Protein AF-A0A1V3XAX7-F1 (afdb_monomer)

Foldseek 3Di:
DDPVVVVVVVVVLVVLLVVLLVLLVVCLVPPDPDLSVVLSVCCVVVVDPPVRSSVVVSCCCVVVPQQVVQLVVQLVVVCVVDVPVVVVCVVPVVCVVVSSVVSCQAPNSDQWDKDAACAFWDWPNRTDHHRDMDIGGSDDPDPPDPDDDDDDPPPRDIDGPPDD

Solvent-accessible surface area (backbone atoms only — not comparable to full-atom values): 9638 Å² total; per-residue (Å²): 133,53,74,65,57,52,51,52,51,53,49,53,52,49,51,53,52,52,50,50,54,53,50,37,55,50,17,58,78,57,60,53,102,44,73,52,16,53,47,24,51,36,37,74,71,67,79,37,55,73,66,60,52,49,50,53,53,55,47,50,52,55,61,52,46,55,40,52,52,43,40,51,52,50,51,49,52,53,44,74,73,31,66,65,61,42,48,50,40,70,79,38,60,84,47,49,64,58,51,52,53,51,40,46,58,72,56,36,63,56,54,58,49,80,44,77,32,89,47,46,28,37,54,95,89,40,79,40,56,53,76,39,74,47,76,47,64,65,54,59,88,69,92,62,79,93,72,90,76,90,76,74,90,73,71,91,68,77,47,74,58,79,78,132

Nearest PDB structures (foldseek):
  5hdi-assembly1_A  TM=9.429E-01  e=1.252E-10  Mycobacterium tuberculosis
  5hdi-assembly2_B  TM=9.427E-01  e=6.290E-10  Mycobacterium tuberculosis
  3buj-assembly1_A  TM=8.939E-01  e=3.445E-06  Micromonospora echinospora
  3ejb-assembly4_H  TM=7.730E-01  e=1.678E-04  Bacillus subtilis
  8q5j-assembly1_A  TM=8.626E-01  e=4.494E-03  Streptomyces scabiei

InterPro domains:
  IPR002397 Cytochrome P450, B-class [PR00359] (18-40)
  IPR002397 Cytochrome P450, B-class [PR00359] (98-109)
  IPR002397 Cytochrome P450, B-class [PR00359] (115-142)
  IPR036396 Cytochrome P450 superfamily [G3DSA:1.10.630.10] (1-140)
  IPR036396 Cytochrome P450 superfamily [SSF48264] (9-138)

Secondary structure (DSSP, 8-state):
--HHHHHHHHHHHHHHHHHHHHHHHHHHHS--SSHHHHHHHHHHTTSS-HHHHHHHHHHHHHHHHHHHHHHHHHHHHHHHH-HHHHHHHHH-GGGHHHHHHHHHHHS-S--EEEEE--SSEEETTEEE-TT-EEEEES---------S----------EE----

Structure (mmCIF, N/CA/C/O backbone):
data_AF-A0A1V3XAX7-F1
#
_entry.id   AF-A0A1V3XAX7-F1
#
loop_
_atom_site.group_PDB
_atom_site.id
_atom_site.type_symbol
_atom_site.label_atom_id
_atom_site.label_alt_id
_atom_site.label_comp_id
_atom_site.label_asym_id
_atom_site.label_entity_id
_atom_site.label_seq_id
_atom_site.pdbx_PDB_ins_code
_atom_site.Cartn_x
_atom_site.Cartn_y
_atom_site.Cartn_z
_atom_site.occupancy
_atom_site.B_iso_or_equiv
_atom_site.auth_seq_id
_atom_site.auth_comp_id
_atom_site.auth_asym_id
_atom_site.auth_atom_id
_atom_site.pdbx_PDB_model_num
ATOM 1 N N . MET A 1 1 ? -11.080 19.379 -7.646 1.00 60.12 1 MET A N 1
ATOM 2 C CA . MET A 1 1 ? -9.737 19.341 -8.236 1.00 60.12 1 MET A CA 1
ATOM 3 C C . MET A 1 1 ? -9.674 20.441 -9.275 1.00 60.12 1 MET A C 1
ATOM 5 O O . MET A 1 1 ? -10.459 20.396 -10.219 1.00 60.12 1 MET A O 1
ATOM 9 N N . SER A 1 2 ? -8.885 21.483 -9.036 1.00 88.69 2 SER A N 1
ATOM 10 C CA . SER A 1 2 ? -8.712 22.584 -9.988 1.00 88.69 2 SER A CA 1
ATOM 11 C C . SER A 1 2 ? -7.881 22.130 -11.195 1.00 88.69 2 SER A C 1
ATOM 13 O O . SER A 1 2 ? -7.229 21.083 -11.161 1.00 88.69 2 SER A O 1
ATOM 15 N N . ALA A 1 3 ? -7.909 22.907 -12.280 1.00 85.69 3 ALA A N 1
ATOM 16 C CA . ALA A 1 3 ? -7.061 22.642 -13.443 1.00 85.69 3 ALA A CA 1
ATOM 17 C C . ALA A 1 3 ? -5.564 22.665 -13.073 1.00 85.69 3 ALA A C 1
ATOM 19 O O . ALA A 1 3 ? -4.800 21.837 -13.566 1.00 85.69 3 ALA A O 1
ATOM 20 N N . ASP A 1 4 ? -5.176 23.543 -12.146 1.00 86.94 4 ASP A N 1
ATOM 21 C CA . ASP A 1 4 ? -3.796 23.668 -11.668 1.00 86.94 4 ASP A CA 1
ATOM 22 C C . ASP A 1 4 ? -3.358 22.446 -10.848 1.00 86.94 4 ASP A C 1
ATOM 24 O O . ASP A 1 4 ? -2.250 21.941 -11.025 1.00 86.94 4 ASP A O 1
ATOM 28 N N . GLU A 1 5 ? -4.240 21.904 -10.001 1.00 83.88 5 GLU A N 1
ATOM 29 C CA . GLU A 1 5 ? -3.979 20.671 -9.241 1.00 83.88 5 GLU A CA 1
ATOM 30 C C . GLU A 1 5 ? -3.811 19.454 -10.162 1.00 83.88 5 GLU A C 1
ATOM 32 O O . GLU A 1 5 ? -2.938 18.609 -9.935 1.00 83.88 5 GLU A O 1
ATOM 37 N N . LEU A 1 6 ? -4.622 19.366 -11.223 1.00 84.81 6 LEU A N 1
ATOM 38 C CA . LEU A 1 6 ? -4.485 18.317 -12.233 1.00 84.81 6 LEU A CA 1
ATOM 39 C C . LEU A 1 6 ? -3.152 18.444 -12.982 1.00 84.81 6 LEU A C 1
ATOM 41 O O . LEU A 1 6 ? -2.445 17.448 -13.138 1.00 84.81 6 LEU A O 1
ATOM 45 N N . ALA A 1 7 ? -2.787 19.658 -13.401 1.00 87.44 7 ALA A N 1
ATOM 46 C CA . ALA A 1 7 ? -1.529 19.919 -14.095 1.00 87.44 7 ALA A CA 1
ATOM 47 C C . ALA A 1 7 ? -0.311 19.570 -13.222 1.00 87.44 7 ALA A C 1
ATOM 49 O O . ALA A 1 7 ? 0.601 18.885 -13.687 1.00 87.44 7 ALA A O 1
ATOM 50 N N . ALA A 1 8 ? -0.325 19.958 -11.944 1.00 88.12 8 ALA A N 1
ATOM 51 C CA . ALA A 1 8 ? 0.732 19.624 -10.991 1.00 88.12 8 ALA A CA 1
ATOM 52 C C . ALA A 1 8 ? 0.854 18.107 -10.763 1.00 88.12 8 ALA A C 1
ATOM 54 O O . ALA A 1 8 ? 1.958 17.561 -10.764 1.00 88.12 8 ALA A O 1
ATOM 55 N N . SER A 1 9 ? -0.275 17.404 -10.639 1.00 85.38 9 SER A N 1
ATOM 56 C CA . SER A 1 9 ? -0.288 15.943 -10.479 1.00 85.38 9 SER A CA 1
ATOM 57 C C . SER A 1 9 ? 0.280 15.228 -11.709 1.00 85.38 9 SER A C 1
ATOM 59 O O . SER A 1 9 ? 1.072 14.294 -11.582 1.00 85.38 9 SER A O 1
ATOM 61 N N . MET A 1 10 ? -0.080 15.685 -12.913 1.00 85.88 10 MET A N 1
ATOM 62 C CA . MET A 1 10 ? 0.462 15.145 -14.163 1.00 85.88 10 MET A CA 1
ATOM 63 C C . MET A 1 10 ? 1.972 15.380 -14.284 1.00 85.88 10 MET A C 1
ATOM 65 O O . MET A 1 10 ? 2.692 14.470 -14.698 1.00 85.88 10 MET A O 1
ATOM 69 N N . ALA A 1 11 ? 2.458 16.560 -13.890 1.00 90.94 11 ALA A N 1
ATOM 70 C CA . ALA A 1 11 ? 3.887 16.864 -13.875 1.00 90.94 11 ALA A CA 1
ATOM 71 C C . ALA A 1 11 ? 4.651 15.924 -12.927 1.00 90.94 11 ALA A C 1
ATOM 73 O O . ALA A 1 11 ? 5.623 15.297 -13.346 1.00 90.94 11 ALA A O 1
ATOM 74 N N . ALA A 1 12 ? 4.154 15.725 -11.701 1.00 88.25 12 ALA A N 1
ATOM 75 C CA . ALA A 1 12 ? 4.774 14.831 -10.721 1.00 88.25 12 ALA A CA 1
ATOM 76 C C . ALA A 1 12 ? 4.838 13.367 -11.201 1.00 88.25 12 ALA A C 1
ATOM 78 O O . ALA A 1 12 ? 5.857 12.693 -11.034 1.00 88.25 12 ALA A O 1
ATOM 79 N N . ILE A 1 13 ? 3.778 12.868 -11.852 1.00 86.50 13 ILE A N 1
ATOM 80 C CA . ILE A 1 13 ? 3.769 11.524 -12.458 1.00 86.50 13 ILE A CA 1
ATOM 81 C C . ILE A 1 13 ? 4.818 11.422 -13.576 1.00 86.50 13 ILE A C 1
ATOM 83 O O . ILE A 1 13 ? 5.506 10.400 -13.693 1.00 86.50 13 ILE A O 1
ATOM 87 N N . GLY A 1 14 ? 4.956 12.473 -14.389 1.00 89.19 14 GLY A N 1
ATOM 88 C CA . GLY A 1 14 ? 5.969 12.564 -15.439 1.00 89.19 14 GLY A CA 1
ATOM 89 C C . GLY A 1 14 ? 7.393 12.520 -14.883 1.00 89.19 14 GLY A C 1
ATOM 90 O O . GLY A 1 14 ? 8.214 11.734 -15.360 1.00 89.19 14 GLY A O 1
ATOM 91 N N . GLU A 1 15 ? 7.675 13.293 -13.835 1.00 91.81 15 GLU A N 1
ATOM 92 C CA . GLU A 1 15 ? 8.975 13.319 -13.154 1.00 91.81 15 GLU A CA 1
ATOM 93 C C . GLU A 1 15 ? 9.335 11.959 -12.546 1.00 91.81 15 GLU A C 1
ATOM 95 O O . GLU A 1 15 ? 10.436 11.449 -12.773 1.00 91.81 15 GLU A O 1
ATOM 100 N N . LEU A 1 16 ? 8.391 11.321 -11.844 1.00 89.44 16 LEU A N 1
ATOM 101 C CA . LEU A 1 16 ? 8.585 9.983 -11.283 1.00 89.44 16 LEU A CA 1
ATOM 102 C C . LEU A 1 16 ? 8.870 8.949 -12.382 1.0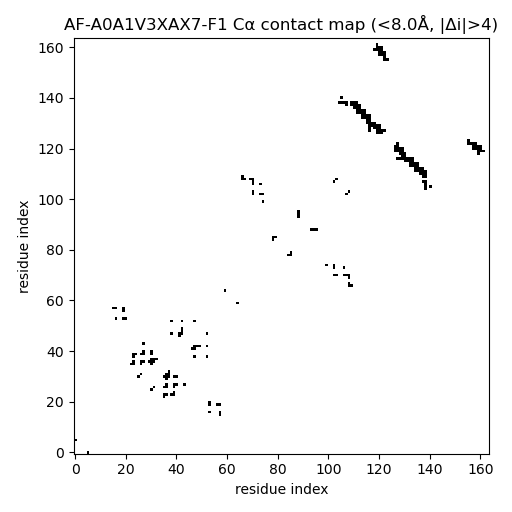0 89.44 16 LEU A C 1
ATOM 104 O O . LEU A 1 16 ? 9.781 8.128 -12.253 1.00 89.44 16 LEU A O 1
ATOM 108 N N . SER A 1 17 ? 8.126 9.011 -13.487 1.00 88.12 17 SER A N 1
ATOM 109 C CA . SER A 1 17 ? 8.311 8.125 -14.640 1.00 88.12 17 SER A CA 1
ATOM 110 C C . SER A 1 17 ? 9.691 8.298 -15.282 1.00 88.12 17 SER A C 1
ATOM 112 O O . SER A 1 17 ? 10.374 7.311 -15.578 1.00 88.12 17 SER A O 1
ATOM 114 N N . ALA A 1 18 ? 10.141 9.542 -15.454 1.00 90.56 18 ALA A N 1
ATOM 115 C CA . ALA A 1 18 ? 11.462 9.858 -15.993 1.00 90.56 18 ALA A CA 1
ATOM 116 C C . ALA A 1 18 ? 12.589 9.385 -15.059 1.00 90.56 18 ALA A C 1
ATOM 118 O O . ALA A 1 18 ? 13.585 8.810 -15.520 1.00 90.56 18 ALA A O 1
ATOM 119 N N . TYR A 1 19 ? 12.414 9.564 -13.747 1.00 91.31 19 TYR A N 1
ATOM 120 C CA . TYR A 1 19 ? 13.339 9.060 -12.737 1.00 91.31 19 TYR A CA 1
ATOM 121 C C . TYR A 1 19 ? 13.460 7.535 -12.812 1.00 91.31 19 TYR A C 1
ATOM 123 O O . TYR A 1 19 ? 14.565 7.016 -12.980 1.00 91.31 19 TYR A O 1
ATOM 131 N N . ILE A 1 20 ? 12.336 6.813 -12.774 1.00 90.50 20 ILE A N 1
ATOM 132 C CA . ILE A 1 20 ? 12.298 5.345 -12.859 1.00 90.50 20 ILE A CA 1
ATOM 133 C C . ILE A 1 20 ? 12.982 4.847 -14.135 1.00 90.50 20 ILE A C 1
ATOM 135 O O . ILE A 1 20 ? 13.842 3.970 -14.067 1.00 90.50 20 ILE A O 1
ATOM 139 N N . THR A 1 21 ? 12.666 5.447 -15.284 1.00 88.00 21 THR A N 1
ATOM 140 C CA . THR A 1 21 ? 13.268 5.086 -16.578 1.00 88.00 21 THR A CA 1
ATOM 141 C C . THR A 1 21 ? 14.788 5.232 -16.548 1.00 88.00 21 THR A C 1
ATOM 143 O O . THR A 1 21 ? 15.528 4.356 -17.001 1.00 88.00 21 THR A O 1
ATOM 146 N N . THR A 1 22 ? 15.274 6.331 -15.973 1.00 90.50 22 THR A N 1
ATOM 147 C CA . THR A 1 22 ? 16.711 6.587 -15.831 1.00 90.50 22 THR A CA 1
ATOM 148 C C . THR A 1 22 ? 17.367 5.549 -14.923 1.00 90.50 22 THR A C 1
ATOM 150 O O . THR A 1 22 ? 18.424 5.015 -15.260 1.00 90.50 22 THR A O 1
ATOM 153 N N . ARG A 1 23 ? 16.729 5.204 -13.798 1.00 90.19 23 ARG A N 1
ATOM 154 C CA . ARG A 1 23 ? 17.236 4.197 -12.855 1.00 90.19 23 ARG A CA 1
ATOM 155 C C . ARG A 1 23 ? 17.261 2.791 -13.448 1.00 90.19 23 ARG A C 1
ATOM 157 O O . ARG A 1 23 ? 18.258 2.101 -13.255 1.00 90.19 23 ARG A O 1
ATOM 164 N N . LEU A 1 24 ? 16.236 2.396 -14.201 1.00 87.00 24 LEU A N 1
ATOM 165 C CA . LEU A 1 24 ? 16.203 1.113 -14.910 1.00 87.00 24 LEU A CA 1
ATOM 166 C C . LEU A 1 24 ? 17.333 1.007 -15.939 1.00 87.00 24 LEU A C 1
ATOM 168 O O . LEU A 1 24 ? 18.001 -0.021 -16.006 1.00 87.00 24 LEU A O 1
ATOM 172 N N . ARG A 1 25 ? 17.615 2.081 -16.690 1.00 86.69 25 ARG A N 1
ATOM 173 C CA . ARG A 1 25 ? 18.726 2.101 -17.657 1.00 86.69 25 ARG A CA 1
ATOM 174 C C . ARG A 1 25 ? 20.083 1.904 -16.982 1.00 86.69 25 ARG A C 1
ATOM 176 O O . ARG A 1 25 ? 20.903 1.136 -17.472 1.00 86.69 25 ARG A O 1
ATOM 183 N N . VAL A 1 26 ? 20.310 2.569 -15.849 1.00 88.88 26 VAL A N 1
ATOM 184 C CA . VAL A 1 26 ? 21.535 2.377 -15.055 1.00 88.88 26 VAL A CA 1
ATOM 185 C C . VAL A 1 26 ? 21.622 0.933 -14.558 1.00 88.88 26 VAL A C 1
ATOM 187 O O . VAL A 1 26 ? 22.653 0.287 -14.744 1.00 88.88 26 VAL A O 1
ATOM 190 N N . ALA A 1 27 ? 20.532 0.401 -14.000 1.00 88.31 27 ALA A N 1
ATOM 191 C CA . ALA A 1 27 ? 20.471 -0.972 -13.507 1.00 88.31 27 ALA A CA 1
ATOM 192 C C . ALA A 1 27 ? 20.682 -2.018 -14.615 1.00 88.31 27 ALA A C 1
ATOM 194 O O . ALA A 1 27 ? 21.245 -3.067 -14.336 1.00 88.31 27 ALA A O 1
ATOM 195 N N . ALA A 1 28 ? 20.313 -1.730 -15.867 1.00 85.31 28 ALA A N 1
ATOM 196 C CA . ALA A 1 28 ? 20.591 -2.608 -17.007 1.00 85.31 28 ALA A CA 1
ATOM 197 C C . ALA A 1 28 ? 22.092 -2.729 -17.321 1.00 85.31 28 ALA A C 1
ATOM 199 O O . ALA A 1 28 ? 22.539 -3.770 -17.791 1.00 85.31 28 ALA A O 1
ATOM 200 N N . THR A 1 29 ? 22.877 -1.684 -17.044 1.00 88.94 29 THR A N 1
ATOM 201 C CA . THR A 1 29 ? 24.337 -1.692 -17.259 1.00 88.94 29 THR A CA 1
ATOM 202 C C . THR A 1 29 ? 25.131 -2.166 -16.043 1.00 88.94 29 THR A C 1
ATOM 204 O O . THR A 1 29 ? 26.221 -2.708 -16.194 1.00 88.94 29 THR A O 1
ATOM 207 N N . SER A 1 30 ? 24.597 -1.969 -14.836 1.00 90.00 30 SER A N 1
ATOM 208 C CA . SER A 1 30 ? 25.226 -2.374 -13.577 1.00 90.00 30 SER A CA 1
ATOM 209 C C . SER A 1 30 ? 24.147 -2.797 -12.571 1.00 90.00 30 SER A C 1
ATOM 211 O O . SER A 1 30 ? 23.724 -1.992 -11.730 1.00 90.00 30 SER A O 1
ATOM 213 N N . PRO A 1 31 ? 23.629 -4.038 -12.686 1.00 86.50 31 PRO A N 1
ATOM 214 C CA . PRO A 1 31 ? 22.561 -4.518 -11.820 1.00 86.50 31 PRO A CA 1
ATOM 215 C C . PRO A 1 31 ? 23.063 -4.677 -10.386 1.00 86.50 31 PRO A C 1
ATOM 217 O O . PRO A 1 31 ? 24.073 -5.335 -10.138 1.00 86.50 31 PRO A O 1
ATOM 220 N N . ARG A 1 32 ? 22.323 -4.116 -9.430 1.00 91.19 32 ARG A N 1
ATOM 221 C CA . ARG A 1 32 ? 22.557 -4.321 -7.994 1.00 91.19 32 ARG A CA 1
ATOM 222 C C . ARG A 1 32 ? 21.611 -5.389 -7.451 1.00 91.19 32 ARG A C 1
ATOM 224 O O . ARG A 1 32 ? 20.681 -5.804 -8.140 1.00 91.19 32 ARG A O 1
ATOM 231 N N . ASP A 1 33 ? 21.847 -5.830 -6.221 1.00 93.12 33 ASP A N 1
ATOM 232 C CA . ASP A 1 33 ? 20.927 -6.723 -5.510 1.00 93.12 33 ASP A CA 1
ATOM 233 C C . ASP A 1 33 ? 19.767 -5.923 -4.891 1.00 93.12 33 ASP A C 1
ATOM 235 O O . ASP A 1 33 ? 19.656 -5.743 -3.682 1.00 93.12 33 ASP A O 1
ATOM 239 N N . ASP A 1 34 ? 18.964 -5.316 -5.762 1.00 92.38 34 ASP A N 1
ATOM 240 C CA . ASP A 1 34 ? 17.777 -4.540 -5.418 1.00 92.38 34 ASP A CA 1
ATOM 241 C C . ASP A 1 34 ? 16.668 -4.775 -6.460 1.00 92.38 34 ASP A C 1
ATOM 243 O O . ASP A 1 34 ? 16.882 -5.400 -7.503 1.00 92.38 34 ASP A O 1
ATOM 247 N N . LEU A 1 35 ? 15.461 -4.267 -6.192 1.00 91.12 35 LEU A N 1
ATOM 248 C CA . LEU A 1 35 ? 14.314 -4.429 -7.093 1.00 91.12 35 LEU A CA 1
ATOM 249 C C . LEU A 1 35 ? 14.594 -3.911 -8.516 1.00 91.12 35 LEU A C 1
ATOM 251 O O . LEU A 1 35 ? 14.120 -4.496 -9.488 1.00 91.12 35 LEU A O 1
ATOM 255 N N . MET A 1 36 ? 15.381 -2.839 -8.655 1.00 90.50 36 MET A N 1
ATOM 256 C CA . MET A 1 36 ? 15.743 -2.295 -9.968 1.00 90.50 36 MET A CA 1
ATOM 257 C C . MET A 1 36 ? 16.634 -3.273 -10.735 1.00 90.50 36 MET A C 1
ATOM 259 O O . MET A 1 36 ? 16.418 -3.489 -11.924 1.00 90.50 36 MET A O 1
ATOM 263 N N . GLY A 1 37 ? 17.606 -3.891 -10.061 1.00 91.25 37 GLY A N 1
ATOM 264 C CA . GLY A 1 3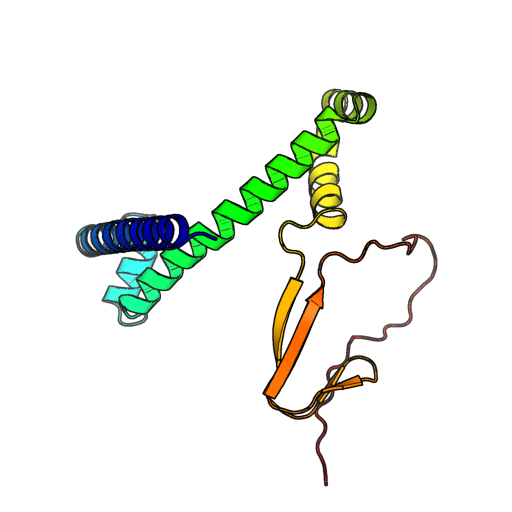7 ? 18.446 -4.936 -10.639 1.00 91.25 37 GLY A CA 1
ATOM 265 C C . GLY A 1 37 ? 17.665 -6.197 -11.003 1.00 91.25 37 GLY A C 1
ATOM 266 O O . GLY A 1 37 ? 17.917 -6.772 -12.060 1.00 91.25 37 GLY A O 1
ATOM 267 N N . VAL A 1 38 ? 16.686 -6.602 -10.186 1.00 93.12 38 VAL A N 1
ATOM 268 C CA . VAL A 1 38 ? 15.783 -7.728 -10.498 1.00 93.12 38 VAL A CA 1
ATOM 269 C C . VAL A 1 38 ? 15.002 -7.459 -11.786 1.00 93.12 38 VAL A C 1
ATOM 271 O O . VAL A 1 38 ? 15.030 -8.281 -12.700 1.00 93.12 38 VAL A O 1
ATOM 274 N N . LEU A 1 39 ? 14.367 -6.290 -11.904 1.00 92.31 39 LEU A N 1
ATOM 275 C CA . LEU A 1 39 ? 13.602 -5.927 -13.101 1.00 92.31 39 LEU A CA 1
ATOM 276 C C . LEU A 1 39 ? 14.495 -5.739 -14.333 1.00 92.31 39 LEU A C 1
ATOM 278 O O . LEU A 1 39 ? 14.114 -6.135 -15.431 1.00 92.31 39 LEU A O 1
ATOM 282 N N . ALA A 1 40 ? 15.697 -5.187 -14.161 1.00 88.88 40 ALA A N 1
ATOM 283 C CA . ALA A 1 40 ? 16.662 -5.039 -15.245 1.00 88.88 40 ALA A CA 1
ATOM 284 C C . ALA A 1 40 ? 17.138 -6.395 -15.792 1.00 88.88 40 ALA A C 1
ATOM 286 O O . ALA A 1 40 ? 17.265 -6.551 -17.006 1.00 88.88 40 ALA A O 1
ATOM 287 N N . LYS A 1 41 ? 17.356 -7.389 -14.920 1.00 90.12 41 LYS A N 1
ATOM 288 C CA . LYS A 1 41 ? 17.687 -8.765 -15.326 1.00 90.12 41 LYS A CA 1
ATOM 289 C C . LYS A 1 41 ? 16.532 -9.419 -16.087 1.00 90.12 41 LYS A C 1
ATOM 291 O O . LYS A 1 41 ? 16.773 -9.981 -17.150 1.00 90.12 41 LYS A O 1
ATOM 296 N N . ALA A 1 42 ? 15.299 -9.291 -15.592 1.00 91.25 42 ALA A N 1
ATOM 297 C CA . ALA A 1 42 ? 14.107 -9.817 -16.267 1.00 91.25 42 ALA A CA 1
ATOM 298 C C . ALA A 1 42 ? 13.894 -9.173 -17.651 1.00 91.25 42 ALA A C 1
ATOM 300 O O . ALA A 1 42 ? 13.584 -9.862 -18.621 1.00 91.25 42 ALA A O 1
ATOM 301 N N . TYR A 1 43 ? 14.141 -7.863 -17.766 1.00 87.44 43 TYR A N 1
ATOM 302 C CA . TYR A 1 43 ? 14.124 -7.158 -19.048 1.00 87.44 43 TYR A CA 1
ATOM 303 C C . TYR A 1 43 ? 15.204 -7.674 -20.009 1.00 87.44 43 TYR A C 1
ATOM 305 O O . TYR A 1 43 ? 14.912 -7.972 -21.164 1.00 87.44 43 TYR A O 1
ATOM 313 N N . ALA A 1 44 ? 16.445 -7.836 -19.536 1.00 86.31 44 ALA A N 1
ATOM 314 C CA . ALA A 1 44 ? 17.544 -8.358 -20.352 1.00 86.31 44 ALA A CA 1
ATOM 315 C C . ALA A 1 44 ? 17.314 -9.812 -20.809 1.00 86.31 44 ALA A C 1
ATOM 317 O O . ALA A 1 44 ? 17.761 -10.189 -21.891 1.00 86.31 44 ALA A O 1
ATOM 318 N N . ALA A 1 45 ? 16.601 -10.610 -20.010 1.00 89.50 45 ALA A N 1
ATOM 319 C CA . ALA A 1 45 ? 16.189 -11.970 -20.351 1.00 89.50 45 ALA A CA 1
ATOM 320 C C . ALA A 1 45 ? 14.989 -12.029 -21.321 1.00 89.50 45 ALA A C 1
ATOM 322 O O . ALA A 1 45 ? 14.655 -13.106 -21.808 1.00 89.50 45 ALA A O 1
ATOM 323 N N . GLY A 1 46 ? 14.342 -10.894 -21.615 1.00 88.75 46 GLY A N 1
ATOM 324 C CA . GLY A 1 46 ? 13.150 -10.829 -22.466 1.00 88.75 46 GLY A CA 1
ATOM 325 C C . GLY A 1 46 ? 11.864 -11.325 -21.794 1.00 88.75 46 GLY A C 1
ATOM 326 O O . GLY A 1 46 ? 10.859 -11.514 -22.472 1.00 88.75 46 GLY A O 1
ATOM 327 N N . GLU A 1 47 ? 11.876 -11.527 -20.475 1.00 92.94 47 GLU A N 1
ATOM 328 C CA . GLU A 1 47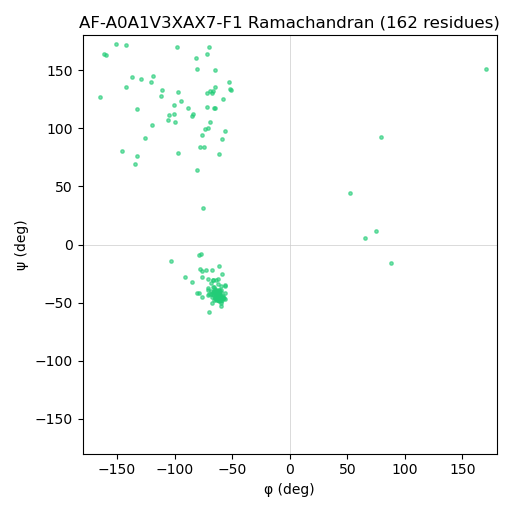 ? 10.711 -11.968 -19.691 1.00 92.94 47 GLU A CA 1
ATOM 329 C C . GLU A 1 47 ? 9.720 -10.825 -19.427 1.00 92.94 47 GLU A C 1
ATOM 331 O O . GLU A 1 47 ? 8.548 -11.054 -19.127 1.00 92.94 47 GLU A O 1
ATOM 336 N N . LEU A 1 48 ? 10.201 -9.585 -19.526 1.00 91.50 48 LEU A N 1
ATOM 337 C CA . LEU A 1 48 ? 9.464 -8.371 -19.217 1.00 91.50 48 LEU A CA 1
ATOM 338 C C . LEU A 1 48 ? 9.831 -7.282 -20.223 1.00 91.50 48 LEU A C 1
ATOM 340 O O . LEU A 1 48 ? 11.009 -7.067 -20.495 1.00 91.50 48 LEU A O 1
ATOM 344 N N . ASP A 1 49 ? 8.851 -6.552 -20.747 1.00 90.31 49 ASP A N 1
ATOM 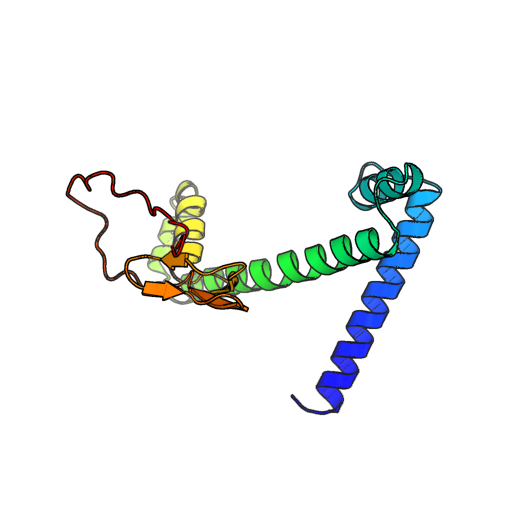345 C CA . ASP A 1 49 ? 9.136 -5.362 -21.548 1.00 90.31 49 ASP A CA 1
ATOM 346 C C . ASP A 1 49 ? 9.417 -4.132 -20.657 1.00 90.31 49 ASP A C 1
ATOM 348 O O . ASP A 1 49 ? 9.062 -4.079 -19.474 1.00 90.31 49 ASP A O 1
ATOM 352 N N . ALA A 1 50 ? 10.065 -3.114 -21.229 1.00 84.06 50 ALA A N 1
ATOM 353 C CA . ALA A 1 50 ? 10.467 -1.916 -20.490 1.00 84.06 50 ALA A CA 1
ATOM 354 C C . ALA A 1 50 ? 9.274 -1.133 -19.912 1.00 84.06 50 ALA A C 1
ATOM 356 O O . ALA A 1 50 ? 9.382 -0.547 -18.833 1.00 84.06 50 ALA A O 1
ATOM 357 N N . PHE A 1 51 ? 8.141 -1.125 -20.615 1.00 88.19 51 PHE A N 1
ATOM 358 C CA . PHE A 1 51 ? 6.941 -0.418 -20.186 1.00 88.19 51 PHE A CA 1
ATOM 359 C C . PHE A 1 51 ? 6.297 -1.119 -18.986 1.00 88.19 51 PHE A C 1
ATOM 361 O O . PHE A 1 51 ? 5.977 -0.468 -17.991 1.00 88.19 51 PHE A O 1
ATOM 368 N N . THR A 1 52 ? 6.197 -2.446 -19.013 1.00 90.81 52 THR A N 1
ATOM 369 C CA . THR A 1 52 ? 5.703 -3.244 -17.889 1.00 90.81 52 THR A CA 1
ATOM 370 C C . THR A 1 52 ? 6.627 -3.115 -16.673 1.00 90.81 52 THR A C 1
ATOM 372 O O . THR A 1 52 ? 6.139 -2.917 -15.560 1.00 90.81 52 THR A O 1
ATOM 375 N N . ALA A 1 53 ? 7.954 -3.117 -16.859 1.00 89.06 53 ALA A N 1
ATOM 376 C CA . ALA A 1 53 ? 8.914 -2.865 -15.776 1.00 89.06 53 ALA A CA 1
ATOM 377 C C . ALA A 1 53 ? 8.707 -1.495 -15.110 1.00 89.06 53 ALA A C 1
ATOM 379 O O . ALA A 1 53 ? 8.684 -1.386 -13.881 1.00 89.06 53 ALA A O 1
ATOM 380 N N . GLN A 1 54 ? 8.507 -0.452 -15.917 1.00 87.62 54 GLN A N 1
ATOM 381 C CA . GLN A 1 54 ? 8.199 0.886 -15.423 1.00 87.62 54 GLN A CA 1
ATOM 382 C C . GLN A 1 54 ? 6.860 0.918 -14.674 1.00 87.62 54 GLN A C 1
ATOM 384 O O . GLN A 1 54 ? 6.789 1.481 -13.580 1.00 87.62 54 GLN A O 1
ATOM 389 N N . LEU A 1 55 ? 5.811 0.295 -15.220 1.00 89.19 55 LEU A N 1
ATOM 390 C CA . LEU A 1 55 ? 4.489 0.247 -14.592 1.00 89.19 55 LEU A CA 1
ATOM 391 C C . LEU A 1 55 ? 4.508 -0.458 -13.237 1.00 89.19 55 LEU A C 1
ATOM 393 O O . LEU A 1 55 ? 3.849 0.016 -12.312 1.00 89.19 55 LEU A O 1
ATOM 397 N N . ILE A 1 56 ? 5.273 -1.541 -13.089 1.00 91.38 56 ILE A N 1
ATOM 398 C CA . ILE A 1 56 ? 5.444 -2.233 -11.803 1.00 91.38 56 ILE A CA 1
ATOM 399 C C . ILE A 1 56 ? 6.027 -1.273 -10.761 1.00 91.38 56 ILE A C 1
ATOM 401 O O . ILE A 1 56 ? 5.498 -1.168 -9.658 1.00 91.38 56 ILE A O 1
ATOM 405 N N . LEU A 1 57 ? 7.078 -0.530 -11.110 1.00 89.56 57 LEU A N 1
ATOM 406 C CA . LEU A 1 57 ? 7.745 0.391 -10.184 1.00 89.56 57 LEU A CA 1
ATOM 407 C C . LEU A 1 57 ? 6.864 1.577 -9.787 1.00 89.56 57 LEU A C 1
ATOM 409 O O . LEU A 1 57 ? 6.790 1.912 -8.605 1.00 89.56 57 LEU A O 1
ATOM 413 N N . VAL A 1 58 ? 6.167 2.182 -10.752 1.00 88.06 58 VAL A N 1
ATOM 414 C CA . VAL A 1 58 ? 5.198 3.256 -10.477 1.00 88.06 58 VAL A CA 1
ATOM 415 C C . VAL A 1 58 ? 4.076 2.735 -9.577 1.00 88.06 58 VAL A C 1
ATOM 417 O O . VAL A 1 58 ? 3.711 3.384 -8.597 1.00 88.06 58 VAL A O 1
ATOM 420 N N . SER A 1 59 ? 3.569 1.536 -9.873 1.00 87.31 59 SER A N 1
ATOM 421 C CA . SER A 1 59 ? 2.496 0.905 -9.104 1.00 87.31 59 SER A CA 1
ATOM 422 C C . SER A 1 59 ? 2.928 0.599 -7.673 1.00 87.31 59 SER A C 1
ATOM 424 O O . SER A 1 59 ? 2.165 0.863 -6.754 1.00 87.31 59 SER A O 1
ATOM 426 N N . LEU A 1 60 ? 4.148 0.103 -7.452 1.00 88.00 60 LEU A N 1
ATOM 427 C CA . LEU A 1 60 ? 4.672 -0.163 -6.108 1.00 88.00 60 LEU A CA 1
ATOM 428 C C . LEU A 1 60 ? 4.860 1.117 -5.292 1.00 88.00 60 LEU A C 1
ATOM 430 O O . LEU A 1 60 ? 4.534 1.134 -4.106 1.00 88.00 60 LEU A O 1
ATOM 434 N N . PHE A 1 61 ? 5.341 2.191 -5.921 1.00 84.69 61 PHE A N 1
ATOM 435 C CA . PHE A 1 61 ? 5.476 3.485 -5.257 1.00 84.69 61 PHE A CA 1
ATOM 436 C C . PHE A 1 61 ? 4.114 4.020 -4.798 1.00 84.69 61 PHE A C 1
ATOM 438 O O . PHE A 1 61 ? 3.954 4.394 -3.637 1.00 84.69 61 PHE A O 1
ATOM 445 N N . SER A 1 62 ? 3.117 4.001 -5.687 1.00 81.25 62 SER A N 1
ATOM 446 C CA . SER A 1 62 ? 1.764 4.467 -5.372 1.00 81.25 62 SER A CA 1
ATOM 447 C C . SER A 1 62 ? 1.064 3.562 -4.354 1.00 81.25 62 SER A C 1
ATOM 449 O O . SER A 1 62 ? 0.586 4.049 -3.330 1.00 81.25 62 SER A O 1
ATOM 451 N N . ALA A 1 63 ? 1.056 2.247 -4.591 1.00 82.19 63 ALA A N 1
ATOM 452 C CA . ALA A 1 63 ? 0.351 1.285 -3.751 1.00 82.19 63 ALA A CA 1
ATOM 453 C C . ALA A 1 63 ? 0.938 1.190 -2.341 1.00 82.19 63 ALA A C 1
ATOM 455 O O . ALA A 1 63 ? 0.180 1.013 -1.397 1.00 82.19 63 ALA A O 1
ATOM 456 N N . GLY A 1 64 ? 2.262 1.297 -2.187 1.00 80.94 64 GLY A N 1
ATOM 457 C CA . GLY A 1 64 ? 2.923 1.217 -0.884 1.00 80.94 64 GLY A CA 1
ATOM 458 C C . GLY A 1 64 ? 2.970 2.547 -0.134 1.00 80.94 64 GLY A C 1
ATOM 459 O O . GLY A 1 64 ? 2.913 2.555 1.096 1.00 80.94 64 GLY A O 1
ATOM 460 N N . GLY A 1 65 ? 3.069 3.668 -0.853 1.00 84.25 65 GLY A N 1
ATOM 461 C CA . GLY A 1 65 ? 3.205 4.992 -0.250 1.00 84.25 65 GLY A CA 1
ATOM 462 C C . GLY A 1 65 ? 1.925 5.454 0.438 1.00 84.25 65 GLY A C 1
ATOM 463 O O . GLY A 1 65 ? 1.923 5.710 1.642 1.00 84.25 65 GLY A O 1
ATOM 464 N N . GLU A 1 66 ? 0.828 5.531 -0.316 1.00 84.06 66 GLU A N 1
ATOM 465 C CA . GLU A 1 66 ? -0.423 6.118 0.175 1.00 84.06 66 GLU A CA 1
ATOM 466 C C . GLU A 1 66 ? -1.064 5.267 1.278 1.00 84.06 66 GLU A C 1
ATOM 468 O O . GLU A 1 66 ? -1.442 5.791 2.328 1.00 84.06 66 GLU A O 1
ATOM 473 N N . SER A 1 67 ? -1.126 3.943 1.098 1.00 87.31 67 SER A N 1
ATOM 474 C CA . SER A 1 67 ? -1.775 3.060 2.072 1.00 87.31 67 SER A CA 1
ATOM 475 C C . SER A 1 67 ? -1.037 3.016 3.407 1.00 87.31 67 SER A C 1
ATOM 477 O O . SER A 1 67 ? -1.666 3.033 4.464 1.00 87.31 67 SER A O 1
ATOM 479 N N . THR A 1 68 ? 0.298 2.978 3.375 1.00 91.06 68 THR A N 1
ATOM 480 C CA . THR A 1 68 ? 1.123 2.933 4.589 1.00 91.06 68 THR A CA 1
ATOM 481 C C . THR A 1 68 ? 1.067 4.266 5.324 1.00 91.06 68 THR A C 1
ATOM 483 O O . THR A 1 68 ? 0.896 4.284 6.543 1.00 91.06 68 THR A O 1
ATOM 486 N N . ALA A 1 69 ? 1.138 5.387 4.597 1.00 91.62 69 ALA A N 1
ATOM 487 C CA . ALA A 1 69 ? 0.985 6.716 5.183 1.00 91.62 69 ALA A CA 1
ATOM 488 C C . ALA A 1 69 ? -0.400 6.895 5.822 1.00 91.62 69 ALA A C 1
ATOM 490 O O . ALA A 1 69 ? -0.501 7.397 6.941 1.00 91.62 69 ALA A O 1
ATOM 491 N N . SER A 1 70 ? -1.458 6.429 5.151 1.00 91.00 70 SER A N 1
ATOM 492 C CA . SER A 1 70 ? -2.820 6.459 5.686 1.00 91.00 70 SER A CA 1
ATOM 493 C C . SER A 1 70 ? -2.955 5.617 6.957 1.00 91.00 70 SER A C 1
ATOM 495 O O . SER A 1 70 ? -3.490 6.120 7.944 1.00 91.00 70 SER A O 1
ATOM 497 N N . LEU A 1 71 ? -2.425 4.387 6.979 1.00 93.44 71 LEU A N 1
ATOM 498 C CA . LEU A 1 71 ? -2.448 3.538 8.174 1.00 93.44 71 LEU A CA 1
ATOM 499 C C . LEU A 1 71 ? -1.725 4.197 9.350 1.00 93.44 71 LEU A C 1
ATOM 501 O O . LEU A 1 71 ? -2.252 4.222 10.461 1.00 93.44 71 LEU A O 1
ATOM 505 N N . LEU A 1 72 ? -0.533 4.748 9.106 1.00 95.50 72 LEU A N 1
ATOM 506 C CA . LEU A 1 72 ? 0.242 5.458 10.122 1.00 95.50 72 LEU A CA 1
ATOM 507 C C . LEU A 1 72 ? -0.529 6.661 10.668 1.00 95.50 72 LEU A C 1
ATOM 509 O O . LEU A 1 72 ? -0.611 6.829 11.884 1.00 95.50 72 LEU A O 1
ATOM 513 N N . GLY A 1 73 ? -1.126 7.467 9.787 1.00 95.38 73 GLY A N 1
ATOM 514 C CA . GLY A 1 73 ? -1.949 8.610 10.177 1.00 95.38 73 GLY A CA 1
ATOM 515 C C . GLY A 1 73 ? -3.114 8.200 11.077 1.00 95.38 73 GLY A C 1
ATOM 516 O O . GLY A 1 73 ? -3.317 8.795 12.136 1.00 95.38 73 GLY A O 1
ATOM 517 N N . THR A 1 74 ? -3.829 7.137 10.709 1.00 95.06 74 THR A N 1
ATOM 518 C CA . THR A 1 74 ? -4.936 6.606 11.511 1.00 95.06 74 THR A CA 1
ATOM 519 C C . THR A 1 74 ? -4.464 6.047 12.851 1.00 95.06 74 THR A C 1
ATOM 521 O O . THR A 1 74 ? -5.029 6.395 13.887 1.00 95.06 74 THR A O 1
ATOM 524 N N . ALA A 1 75 ? -3.409 5.230 12.866 1.00 95.75 75 ALA A N 1
ATOM 525 C CA . ALA A 1 75 ? -2.858 4.662 14.093 1.00 95.75 75 ALA A CA 1
ATOM 526 C C . ALA A 1 75 ? -2.441 5.764 15.080 1.00 95.75 75 ALA A C 1
ATOM 528 O O . ALA A 1 75 ? -2.800 5.725 16.257 1.00 95.75 75 ALA A O 1
ATOM 529 N N . VAL A 1 76 ? -1.739 6.793 14.596 1.00 96.44 76 VAL A N 1
ATOM 530 C CA . VAL A 1 76 ? -1.343 7.949 15.412 1.00 96.44 76 VAL A CA 1
ATOM 531 C C . VAL A 1 76 ? -2.564 8.724 15.903 1.00 96.44 76 VAL A C 1
ATOM 533 O O . VAL A 1 76 ? -2.589 9.121 17.065 1.00 96.44 76 VAL A O 1
ATOM 536 N N . SER A 1 77 ? -3.591 8.906 15.071 1.00 96.25 77 SER A N 1
ATOM 537 C CA . SER A 1 77 ? -4.832 9.580 15.470 1.00 96.25 77 SER A CA 1
ATOM 538 C C . SER A 1 77 ? -5.561 8.845 16.605 1.00 96.25 77 SER A C 1
ATOM 540 O O . SER A 1 77 ? -5.976 9.480 17.578 1.00 96.25 77 SER A O 1
ATOM 542 N N . ILE A 1 78 ? -5.644 7.511 16.545 1.00 94.94 78 ILE A N 1
ATOM 543 C CA . ILE A 1 78 ? -6.214 6.682 17.621 1.00 94.94 78 ILE A CA 1
ATOM 544 C C . ILE A 1 78 ? -5.409 6.866 18.914 1.00 94.94 78 ILE A C 1
ATOM 546 O O . ILE A 1 78 ? -5.970 7.146 19.970 1.00 94.94 78 ILE A O 1
ATOM 550 N N . LEU A 1 79 ? -4.079 6.787 18.840 1.00 96.25 79 LEU A N 1
ATOM 551 C CA . LEU A 1 79 ? -3.214 6.946 20.016 1.00 96.25 79 LEU A CA 1
ATOM 552 C C . LEU A 1 79 ? -3.239 8.363 20.598 1.00 96.25 79 LEU A C 1
ATOM 554 O O . LEU A 1 79 ? -3.064 8.530 21.803 1.00 96.25 79 LEU A O 1
ATOM 558 N N . ALA A 1 80 ? -3.443 9.381 19.763 1.00 97.00 80 ALA A N 1
ATOM 559 C CA . ALA A 1 80 ? -3.560 10.770 20.194 1.00 97.00 80 ALA A CA 1
ATOM 560 C C . ALA A 1 80 ? -4.889 11.057 20.912 1.00 97.00 80 ALA A C 1
ATOM 562 O O . ALA A 1 80 ? -4.974 12.023 21.668 1.00 97.00 80 ALA A O 1
ATOM 563 N N . THR A 1 81 ? -5.916 10.233 20.685 1.00 96.38 81 THR A N 1
ATOM 564 C CA . THR A 1 81 ? -7.256 10.402 21.267 1.00 96.38 81 THR A CA 1
ATOM 565 C C . THR A 1 81 ? -7.542 9.449 22.431 1.00 96.38 81 THR A C 1
ATOM 567 O O . THR A 1 81 ? -8.453 9.719 23.212 1.00 96.38 81 THR A O 1
ATOM 570 N N . ASP A 1 82 ? -6.734 8.398 22.621 1.00 96.38 82 ASP A N 1
ATOM 571 C CA . ASP A 1 82 ? -6.841 7.458 23.743 1.00 96.38 82 ASP A CA 1
ATOM 572 C C . ASP A 1 82 ? -5.516 7.315 24.521 1.00 96.38 82 ASP A C 1
ATOM 574 O O . ASP A 1 82 ? -4.662 6.462 24.252 1.00 96.38 82 ASP A O 1
ATOM 578 N N . ALA A 1 83 ? -5.366 8.137 25.563 1.00 96.56 83 ALA A N 1
ATOM 579 C CA . ALA A 1 83 ? -4.201 8.114 26.448 1.00 96.56 83 ALA A CA 1
ATOM 580 C C . ALA A 1 83 ? -4.101 6.838 27.312 1.00 96.56 83 ALA A C 1
ATOM 582 O O . ALA A 1 83 ? -3.022 6.513 27.818 1.00 96.56 83 ALA A O 1
ATOM 583 N N . ALA A 1 84 ? -5.202 6.114 27.538 1.00 97.44 84 ALA A N 1
ATOM 584 C CA . ALA A 1 84 ? -5.174 4.857 28.284 1.00 97.44 84 ALA A CA 1
ATOM 585 C C . ALA A 1 84 ? -4.612 3.730 27.412 1.00 97.44 84 ALA A C 1
ATOM 587 O O . ALA A 1 84 ? -3.719 3.006 27.857 1.00 97.44 84 ALA A O 1
ATOM 588 N N . LEU A 1 85 ? -5.059 3.640 26.157 1.00 96.56 85 LEU A N 1
ATOM 589 C CA . LEU A 1 85 ? -4.492 2.738 25.159 1.00 96.56 85 LEU A CA 1
ATOM 590 C C . LEU A 1 85 ? -3.010 3.036 24.925 1.00 96.56 85 LEU A C 1
ATOM 592 O O . LEU A 1 85 ? -2.193 2.116 24.944 1.00 96.56 85 LEU A O 1
ATOM 596 N N . GLN A 1 86 ? -2.642 4.313 24.789 1.00 97.38 86 GLN A N 1
ATOM 597 C CA . GLN A 1 86 ? -1.246 4.710 24.620 1.00 97.38 86 GLN A CA 1
ATOM 598 C C . GLN A 1 86 ? -0.365 4.235 25.787 1.00 97.38 86 GLN A C 1
ATOM 600 O O . GLN A 1 86 ? 0.708 3.682 25.550 1.00 97.38 86 GLN A O 1
ATOM 605 N N . ARG A 1 87 ? -0.805 4.420 27.042 1.00 97.75 87 ARG A N 1
ATOM 606 C CA . ARG A 1 87 ? -0.076 3.921 28.224 1.00 97.75 87 ARG A CA 1
ATOM 607 C C . ARG A 1 87 ? 0.030 2.402 28.218 1.00 97.75 87 ARG A C 1
ATOM 609 O O . ARG A 1 87 ? 1.129 1.879 28.339 1.00 97.75 87 ARG A O 1
ATOM 616 N N . ARG A 1 88 ? -1.077 1.701 27.968 1.00 97.56 88 ARG A N 1
ATOM 617 C CA . ARG A 1 88 ? -1.099 0.235 27.909 1.00 97.56 88 ARG A CA 1
ATOM 618 C C . ARG A 1 88 ? -0.102 -0.325 26.892 1.00 97.56 88 ARG A C 1
ATOM 620 O O . ARG A 1 88 ? 0.571 -1.299 27.200 1.00 97.56 88 ARG A O 1
ATOM 627 N N . LEU A 1 89 ? 0.014 0.280 25.709 1.00 97.50 89 LEU A N 1
ATOM 628 C CA . LEU A 1 89 ? 0.982 -0.150 24.690 1.00 97.50 89 LEU A CA 1
ATOM 629 C C . LEU A 1 89 ? 2.435 0.168 25.070 1.00 97.50 89 LEU A C 1
ATOM 631 O O . LEU A 1 89 ? 3.333 -0.566 24.670 1.00 97.50 89 LEU A O 1
ATOM 635 N N . ARG A 1 90 ? 2.684 1.232 25.846 1.00 97.38 90 ARG A N 1
ATOM 636 C CA . ARG A 1 90 ? 4.022 1.522 26.394 1.00 97.38 90 ARG A CA 1
ATOM 637 C C . ARG A 1 90 ? 4.415 0.528 27.485 1.00 97.38 90 ARG A C 1
ATOM 639 O O . ARG A 1 90 ? 5.564 0.106 27.516 1.00 97.38 90 ARG A O 1
ATOM 646 N N . ASP A 1 91 ? 3.462 0.148 28.332 1.00 98.19 91 ASP A N 1
ATOM 647 C CA . ASP A 1 91 ? 3.678 -0.808 29.422 1.00 98.19 91 ASP A CA 1
ATOM 648 C C . ASP A 1 91 ? 3.759 -2.258 28.910 1.00 98.19 91 ASP A C 1
ATOM 650 O O . ASP A 1 91 ? 4.408 -3.099 29.528 1.00 98.19 91 ASP A O 1
ATOM 654 N N . GLN A 1 92 ? 3.104 -2.562 27.782 1.00 97.88 92 GLN A N 1
ATOM 655 C CA . GLN A 1 92 ? 3.064 -3.891 27.157 1.00 97.88 92 GLN A CA 1
ATOM 656 C C . GLN A 1 92 ? 3.338 -3.804 25.639 1.00 97.88 92 GLN A C 1
ATOM 658 O O . GLN A 1 92 ? 2.402 -3.924 24.840 1.00 97.88 92 GLN A O 1
ATOM 663 N N . PRO A 1 93 ? 4.606 -3.621 25.212 1.00 96.75 93 PRO A N 1
ATOM 664 C CA . PRO A 1 93 ? 4.970 -3.457 23.798 1.00 96.75 93 PRO A CA 1
ATOM 665 C C . PRO A 1 93 ? 4.576 -4.630 22.892 1.00 96.75 93 PRO A C 1
ATOM 667 O O . PRO A 1 93 ? 4.329 -4.428 21.704 1.00 96.75 93 PRO A O 1
ATOM 670 N N . ASP A 1 94 ? 4.439 -5.838 23.445 1.00 97.25 94 ASP A N 1
ATOM 671 C CA . ASP A 1 94 ? 4.006 -7.034 22.706 1.00 97.25 94 ASP A CA 1
ATOM 672 C C . AS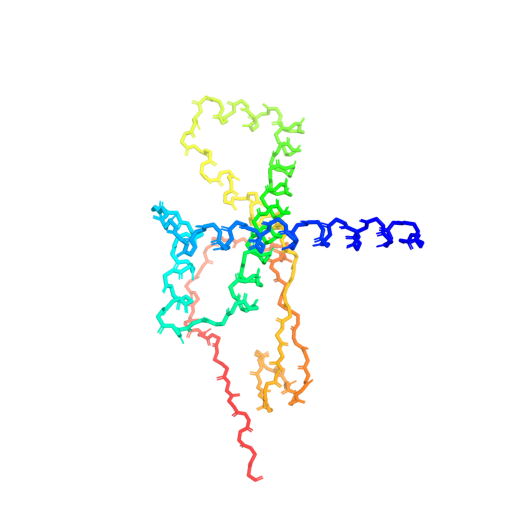P A 1 94 ? 2.592 -6.890 22.107 1.00 97.25 94 ASP A C 1
ATOM 674 O O . ASP A 1 94 ? 2.230 -7.588 21.160 1.00 97.25 94 ASP A O 1
ATOM 678 N N . LEU A 1 95 ? 1.787 -5.944 22.606 1.00 96.81 95 LEU A N 1
ATOM 679 C CA . LEU A 1 95 ? 0.462 -5.633 22.067 1.00 96.81 95 LEU A CA 1
ATOM 680 C C . LEU A 1 95 ? 0.498 -4.768 20.797 1.00 96.81 95 LEU A C 1
ATOM 682 O O . LEU A 1 95 ? -0.548 -4.597 20.168 1.00 96.81 95 LEU A O 1
ATOM 686 N N . LEU A 1 96 ? 1.654 -4.229 20.389 1.00 96.19 96 LEU A N 1
ATOM 687 C CA . LEU A 1 96 ? 1.761 -3.364 19.206 1.00 96.19 96 LEU A CA 1
ATOM 688 C C . LEU A 1 96 ? 1.311 -4.068 17.923 1.00 96.19 96 LEU A C 1
ATOM 690 O O . LEU A 1 96 ? 0.603 -3.462 17.123 1.00 96.19 96 LEU A O 1
ATOM 694 N N . GLY A 1 97 ? 1.663 -5.346 17.749 1.00 96.50 97 GLY A N 1
ATOM 695 C CA . GLY A 1 97 ? 1.212 -6.128 16.595 1.00 96.50 97 GLY A CA 1
ATOM 696 C C . GLY A 1 97 ? -0.314 -6.226 16.543 1.00 96.50 97 GLY A C 1
ATOM 697 O O . GLY A 1 97 ? -0.924 -5.897 15.531 1.00 96.50 97 GLY A O 1
ATOM 698 N N . VAL A 1 98 ? -0.941 -6.572 17.671 1.00 96.44 98 VAL A N 1
ATOM 699 C CA . VAL A 1 98 ? -2.408 -6.653 17.787 1.00 96.44 98 VAL A CA 1
ATOM 700 C C . VAL A 1 98 ? -3.065 -5.297 17.528 1.00 96.44 98 VAL A C 1
ATOM 702 O O . VAL A 1 98 ? -4.086 -5.226 16.853 1.00 96.44 98 VAL A O 1
ATOM 705 N N . PHE A 1 99 ? -2.480 -4.210 18.032 1.00 96.50 99 PHE A N 1
ATOM 706 C CA . PHE A 1 99 ? -2.981 -2.858 17.795 1.00 96.50 99 PHE A CA 1
ATOM 707 C C . PHE A 1 99 ? -2.953 -2.472 16.309 1.00 96.50 99 PHE A C 1
ATOM 709 O O . PHE A 1 99 ? -3.920 -1.893 15.812 1.00 96.50 99 PHE A O 1
ATOM 716 N N . ILE A 1 100 ? -1.877 -2.802 15.590 1.00 95.62 100 ILE A N 1
ATOM 717 C CA . ILE A 1 100 ? -1.765 -2.532 14.150 1.00 95.62 100 ILE A CA 1
ATOM 718 C C . ILE A 1 100 ? -2.825 -3.325 13.375 1.00 95.62 100 ILE A C 1
ATOM 720 O O . ILE A 1 100 ? -3.530 -2.743 12.552 1.00 95.62 100 ILE A O 1
ATOM 724 N N . GLU A 1 101 ? -2.995 -4.613 13.682 1.00 94.94 101 GLU A N 1
ATOM 725 C CA . GLU A 1 101 ? -4.021 -5.459 13.057 1.00 94.94 101 GLU A CA 1
ATOM 726 C C . GLU A 1 101 ? -5.442 -4.945 13.332 1.00 94.94 101 GLU A C 1
ATOM 728 O O . GLU A 1 101 ? -6.268 -4.855 12.423 1.00 94.94 101 GLU A O 1
ATOM 733 N N . GLU A 1 102 ? -5.736 -4.523 14.564 1.00 94.44 102 GLU A N 1
ATOM 734 C CA . GLU A 1 102 ? -7.039 -3.941 14.897 1.00 94.44 102 GLU A CA 1
ATOM 735 C C . GLU A 1 102 ? -7.259 -2.580 14.227 1.00 94.44 102 GLU A C 1
ATOM 737 O O . GLU A 1 102 ? -8.381 -2.274 13.819 1.00 94.44 102 GLU A O 1
ATOM 742 N N . THR A 1 103 ? -6.199 -1.789 14.040 1.00 93.44 103 THR A N 1
ATOM 743 C CA . THR A 1 103 ? -6.266 -0.541 13.267 1.00 93.44 103 THR A CA 1
ATOM 744 C C . THR A 1 103 ? -6.610 -0.833 11.807 1.00 93.44 103 THR A C 1
ATOM 746 O O . THR A 1 103 ? -7.539 -0.233 11.272 1.00 93.44 103 THR A O 1
ATOM 749 N N . LEU A 1 104 ? -5.935 -1.805 11.182 1.00 92.31 104 LEU A N 1
ATOM 750 C CA . LEU A 1 104 ? -6.231 -2.264 9.819 1.00 92.31 104 LEU A CA 1
ATOM 751 C C . LEU A 1 104 ? -7.665 -2.792 9.682 1.00 92.31 104 LEU A C 1
ATOM 753 O O . LEU A 1 104 ? -8.320 -2.548 8.669 1.00 92.31 104 LEU A O 1
ATOM 757 N N . ARG A 1 105 ? -8.162 -3.510 10.694 1.00 90.06 105 ARG A N 1
ATOM 758 C CA . ARG A 1 105 ? -9.517 -4.074 10.705 1.00 90.06 105 ARG A CA 1
ATOM 759 C C . ARG A 1 105 ? -10.594 -2.995 10.807 1.00 90.06 105 ARG A C 1
ATOM 761 O O . ARG A 1 105 ? -11.637 -3.112 10.163 1.00 90.06 105 ARG A O 1
ATOM 768 N N . LEU A 1 106 ? -10.383 -1.998 11.664 1.00 89.25 106 LEU A N 1
ATOM 769 C CA . LEU A 1 106 ? -11.361 -0.943 11.931 1.00 89.25 106 LEU A CA 1
ATOM 770 C C . LEU A 1 106 ? -11.349 0.137 10.851 1.00 89.25 106 LEU A C 1
ATOM 772 O O . LEU A 1 106 ? -12.414 0.569 10.415 1.00 89.25 106 LEU A O 1
ATOM 776 N N . GLU A 1 107 ? -10.160 0.527 10.409 1.00 89.81 107 GLU A N 1
ATOM 777 C CA . GLU A 1 107 ? -9.926 1.648 9.505 1.00 89.81 107 GLU A CA 1
ATOM 778 C C . GLU A 1 107 ? -8.931 1.239 8.403 1.00 89.81 107 GLU A C 1
ATOM 780 O O . GLU A 1 107 ? -7.782 1.697 8.376 1.00 89.81 107 GLU A O 1
ATOM 785 N N . PRO A 1 108 ? -9.335 0.343 7.482 1.00 89.56 108 PRO A N 1
ATOM 786 C CA . PRO A 1 108 ? -8.454 -0.112 6.419 1.00 89.56 108 PRO A CA 1
ATOM 787 C C . PRO A 1 108 ? -8.104 1.056 5.479 1.00 89.56 108 PRO A C 1
ATOM 789 O O . PRO A 1 108 ? -9.014 1.768 5.036 1.00 89.56 108 PRO A O 1
ATOM 792 N N . PRO A 1 109 ? -6.824 1.216 5.080 1.00 88.38 109 PRO A N 1
ATOM 793 C CA . PRO A 1 109 ? -6.407 2.284 4.164 1.00 88.38 109 PRO A CA 1
ATOM 794 C C . PRO A 1 109 ? -7.175 2.272 2.840 1.00 88.38 109 PRO A C 1
ATOM 796 O O . PRO A 1 109 ? -7.521 3.313 2.286 1.00 88.38 109 PRO A O 1
ATOM 799 N N . PHE A 1 110 ? -7.508 1.076 2.351 1.00 86.75 110 PHE A N 1
ATOM 800 C CA . PHE A 1 110 ? -8.381 0.906 1.202 1.00 86.75 110 PHE A CA 1
ATOM 801 C C . PHE A 1 110 ? -9.789 0.550 1.651 1.00 86.75 110 PHE A C 1
ATOM 803 O O . PHE A 1 110 ? -10.031 -0.514 2.215 1.00 86.75 110 PHE A O 1
ATOM 810 N N . ARG A 1 111 ? -10.758 1.394 1.298 1.00 85.06 111 ARG A N 1
ATOM 811 C CA . ARG A 1 111 ? -12.172 1.114 1.579 1.00 85.06 111 ARG A CA 1
ATOM 812 C C . ARG A 1 111 ? -12.720 -0.014 0.721 1.00 85.06 111 ARG A C 1
ATOM 814 O O . ARG A 1 111 ? -13.536 -0.802 1.196 1.00 85.06 111 ARG A O 1
ATOM 821 N N . ALA A 1 112 ? -12.297 -0.074 -0.542 1.00 89.19 112 ALA A N 1
ATOM 822 C CA . ALA A 1 112 ? -12.851 -1.012 -1.500 1.00 89.19 112 ALA A CA 1
ATOM 823 C C . ALA A 1 112 ? -11.943 -1.270 -2.706 1.00 89.19 112 ALA A C 1
ATOM 825 O O . ALA A 1 112 ? -11.040 -0.482 -2.973 1.00 89.19 112 ALA A O 1
ATOM 826 N N . HIS A 1 113 ? -12.191 -2.350 -3.447 1.00 90.25 113 HIS A N 1
ATOM 827 C CA . HIS A 1 113 ? -11.562 -2.632 -4.743 1.00 90.25 113 HIS A CA 1
ATOM 828 C C . HIS A 1 113 ? -12.581 -3.153 -5.759 1.00 90.25 113 HIS A C 1
ATOM 830 O O . HIS A 1 113 ? -13.474 -3.928 -5.418 1.00 90.25 113 HIS A O 1
ATOM 836 N N . TYR A 1 114 ? -12.413 -2.784 -7.028 1.00 93.12 114 TYR A N 1
ATOM 837 C CA . TYR A 1 114 ? -13.262 -3.283 -8.107 1.00 93.12 114 TYR A CA 1
ATOM 838 C C . TYR A 1 114 ? -12.842 -4.675 -8.586 1.00 93.12 114 TYR A C 1
ATOM 840 O O . TYR A 1 114 ? -11.665 -5.051 -8.568 1.00 93.12 114 TYR A O 1
ATOM 848 N N . ARG A 1 115 ? -13.824 -5.430 -9.068 1.00 94.88 115 ARG A N 1
ATOM 849 C CA . ARG A 1 115 ? -13.658 -6.626 -9.894 1.00 94.88 115 ARG A CA 1
ATOM 850 C C . ARG A 1 115 ? -14.544 -6.502 -11.128 1.00 94.88 115 ARG A C 1
ATOM 852 O O . ARG A 1 115 ? -15.660 -5.992 -11.039 1.00 94.88 115 ARG A O 1
ATOM 859 N N . HIS A 1 116 ? -14.038 -6.971 -12.264 1.00 96.38 116 HIS A N 1
ATOM 860 C CA . HIS A 1 116 ? -14.789 -7.062 -13.516 1.00 96.38 116 HIS A CA 1
ATOM 861 C C . HIS A 1 116 ? -15.342 -8.476 -13.681 1.00 96.38 116 HIS A C 1
ATOM 863 O O . HIS A 1 116 ? -14.606 -9.448 -13.505 1.00 96.38 116 HIS A O 1
ATOM 869 N N . VAL A 1 117 ? -16.627 -8.601 -14.006 1.00 96.38 117 VAL A N 1
ATOM 870 C CA . VAL A 1 117 ? -17.295 -9.898 -14.160 1.00 96.38 117 VAL A CA 1
ATOM 871 C C . VAL A 1 117 ? -17.067 -10.421 -15.579 1.00 96.38 117 VAL A C 1
ATOM 873 O O . VAL A 1 117 ? -17.576 -9.864 -16.550 1.00 96.38 117 VAL A O 1
ATOM 876 N N . LEU A 1 118 ? -16.279 -11.493 -15.715 1.00 96.62 118 LEU A N 1
ATOM 877 C CA . LEU A 1 118 ? -15.854 -12.023 -17.022 1.00 96.62 118 LEU A CA 1
ATOM 878 C C . LEU A 1 118 ? -16.947 -12.815 -17.763 1.00 96.62 118 LEU A C 1
ATOM 880 O O . LEU A 1 118 ? -16.903 -12.924 -18.992 1.00 96.62 118 LEU A O 1
ATOM 884 N N . GLY A 1 119 ? -17.934 -13.333 -17.035 1.00 95.75 119 GLY A N 1
ATOM 885 C CA . GLY A 1 119 ? -19.059 -14.110 -17.551 1.00 95.75 119 GLY A CA 1
ATOM 886 C C . GLY A 1 119 ? -20.206 -14.141 -16.545 1.00 95.75 119 GLY A C 1
ATOM 887 O O . GLY A 1 119 ? -19.988 -13.824 -15.376 1.00 95.75 119 GLY A O 1
ATOM 888 N N . ASP A 1 120 ? -21.400 -14.518 -17.002 1.00 96.81 120 ASP A N 1
ATOM 889 C CA . ASP A 1 120 ? -22.578 -14.614 -16.139 1.00 96.81 120 ASP A CA 1
ATOM 890 C C . ASP A 1 120 ? -22.311 -15.592 -14.983 1.00 96.81 120 ASP A C 1
ATOM 892 O O . ASP A 1 120 ? -21.891 -16.740 -15.172 1.00 96.81 120 ASP A O 1
ATOM 896 N N . THR A 1 121 ? -22.503 -15.117 -13.757 1.00 95.81 121 THR A N 1
ATOM 897 C CA . THR A 1 121 ? -22.198 -15.873 -12.538 1.00 95.81 121 THR A CA 1
ATOM 898 C C . THR A 1 121 ? -23.122 -15.450 -11.409 1.00 95.81 121 THR A C 1
ATOM 900 O O . THR A 1 121 ? -23.867 -14.483 -11.525 1.00 95.81 121 THR A O 1
ATOM 903 N N . GLU A 1 122 ? -23.058 -16.157 -10.291 1.00 95.81 122 GLU A N 1
ATOM 904 C CA . GLU A 1 122 ? -23.733 -15.766 -9.060 1.00 95.81 122 GLU A CA 1
ATOM 905 C C . GLU A 1 122 ? -22.715 -15.538 -7.935 1.00 95.81 122 GLU A C 1
ATOM 907 O O . GLU A 1 122 ? -21.700 -16.239 -7.850 1.00 95.81 122 GLU A O 1
ATOM 912 N N . LEU A 1 123 ? -22.987 -14.565 -7.063 1.00 92.00 123 LEU A N 1
ATOM 913 C CA . LEU A 1 123 ? -22.261 -14.350 -5.815 1.00 92.00 123 LEU A CA 1
ATOM 914 C C . LEU A 1 123 ? -23.257 -14.147 -4.670 1.00 92.00 123 LEU A C 1
ATOM 916 O O . LEU A 1 123 ? -23.994 -13.166 -4.651 1.00 92.00 123 LEU A O 1
ATOM 920 N N . ALA A 1 124 ? -23.248 -15.064 -3.698 1.00 90.69 124 ALA A N 1
ATOM 921 C CA . ALA A 1 124 ? -24.106 -15.014 -2.509 1.00 90.69 124 ALA A CA 1
ATOM 922 C C . ALA A 1 124 ? -25.610 -14.834 -2.816 1.00 90.69 124 ALA A C 1
ATOM 924 O O . ALA A 1 124 ? -26.274 -14.018 -2.179 1.00 90.69 124 ALA A O 1
ATOM 925 N N . GLY A 1 125 ? -26.152 -15.570 -3.793 1.00 91.25 125 GLY A N 1
ATOM 926 C CA . GLY A 1 125 ? -27.556 -15.441 -4.199 1.00 91.25 125 GLY A CA 1
ATOM 927 C C . GLY A 1 125 ? -27.810 -14.373 -5.264 1.00 91.25 125 GLY A C 1
ATOM 928 O O . GLY A 1 125 ? -28.880 -14.360 -5.865 1.00 91.25 125 GLY A O 1
ATOM 929 N N . ALA A 1 126 ? -26.863 -13.459 -5.504 1.00 92.56 126 ALA A N 1
ATOM 930 C CA . ALA A 1 126 ? -27.036 -12.365 -6.453 1.00 92.56 126 ALA A CA 1
ATOM 931 C C . ALA A 1 126 ? -26.472 -12.729 -7.830 1.00 92.56 126 ALA A C 1
ATOM 933 O O . ALA A 1 126 ? -25.282 -13.029 -7.963 1.00 92.56 126 ALA A O 1
ATOM 934 N N . ALA A 1 127 ? -27.315 -12.653 -8.860 1.00 95.88 127 ALA A N 1
ATOM 935 C CA . ALA A 1 127 ? -26.884 -12.792 -10.244 1.00 95.88 127 ALA A CA 1
ATOM 936 C C . ALA A 1 127 ? -25.982 -11.615 -10.650 1.00 95.88 127 ALA A C 1
ATOM 938 O O . ALA A 1 127 ? -26.304 -10.448 -10.422 1.00 95.88 127 ALA A O 1
ATOM 939 N N . LEU A 1 128 ? -24.854 -11.935 -11.274 1.00 97.00 128 LEU A N 1
ATOM 940 C CA . LEU A 1 128 ? -23.847 -11.009 -11.769 1.00 97.00 128 LEU A CA 1
ATOM 941 C C . LEU A 1 128 ? -23.720 -11.187 -13.288 1.00 97.00 128 LEU A C 1
ATOM 943 O O . LEU A 1 128 ? -23.085 -12.145 -13.737 1.00 97.00 128 LEU A O 1
ATOM 947 N N . PRO A 1 129 ? -24.303 -10.279 -14.088 1.00 96.38 129 PRO A N 1
ATOM 948 C CA . PRO A 1 129 ? -24.184 -10.329 -15.539 1.00 96.38 129 PRO A CA 1
ATOM 949 C C . PRO A 1 129 ? -22.743 -10.110 -16.006 1.00 96.38 129 PRO A C 1
ATOM 951 O O . PRO A 1 129 ? -21.978 -9.348 -15.402 1.00 96.38 129 PRO A O 1
ATOM 954 N N . ARG A 1 130 ? -22.383 -10.711 -17.136 1.00 96.38 130 ARG A N 1
ATOM 955 C CA . ARG A 1 130 ? -21.123 -10.482 -17.838 1.00 96.38 130 ARG A CA 1
ATOM 956 C C . ARG A 1 130 ? -20.907 -8.990 -18.081 1.00 96.38 130 ARG A C 1
ATOM 958 O O . ARG A 1 130 ? -21.823 -8.260 -18.446 1.00 96.38 130 ARG A O 1
ATOM 965 N N . ASN A 1 131 ? -19.664 -8.550 -17.912 1.00 96.12 131 ASN A N 1
ATOM 966 C CA . ASN A 1 131 ? -19.213 -7.162 -18.020 1.00 96.12 131 ASN A CA 1
ATOM 967 C C . ASN A 1 131 ? -19.761 -6.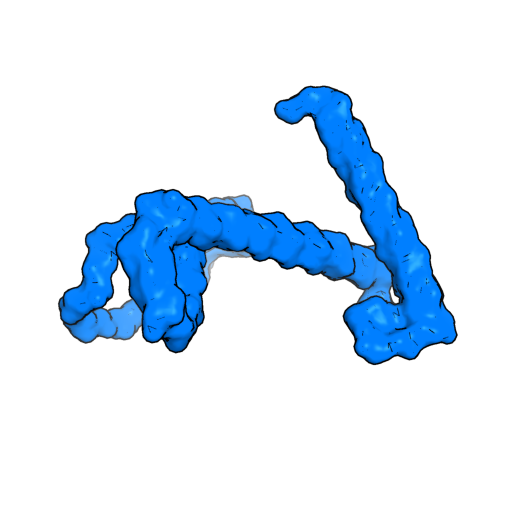190 -16.966 1.00 96.12 131 ASN A C 1
ATOM 969 O O . ASN A 1 131 ? -19.449 -4.999 -17.027 1.00 96.12 131 ASN A O 1
ATOM 973 N N . SER A 1 132 ? -20.512 -6.672 -15.973 1.00 96.12 132 SER A N 1
ATOM 974 C CA . SER A 1 132 ? -20.797 -5.886 -14.774 1.00 96.12 132 SER A CA 1
ATOM 975 C C . SER A 1 132 ? -19.547 -5.721 -13.896 1.00 96.12 132 SER A C 1
ATOM 977 O O . SER A 1 132 ? -18.498 -6.339 -14.119 1.00 96.12 132 SER A O 1
ATOM 979 N N . ARG A 1 133 ? -19.647 -4.853 -12.885 1.00 94.38 133 ARG A N 1
ATOM 980 C CA . ARG A 1 133 ? -18.581 -4.597 -11.911 1.00 94.38 133 ARG A CA 1
ATOM 981 C C . ARG A 1 133 ? -19.072 -4.909 -10.508 1.00 94.38 133 ARG A C 1
ATOM 983 O O . ARG A 1 133 ? -20.184 -4.542 -10.144 1.00 94.38 133 ARG A O 1
ATOM 990 N N . VAL A 1 134 ? -18.202 -5.514 -9.710 1.00 94.06 134 VAL A N 1
ATOM 991 C CA . VAL A 1 134 ? -18.418 -5.724 -8.276 1.00 94.06 134 VAL A CA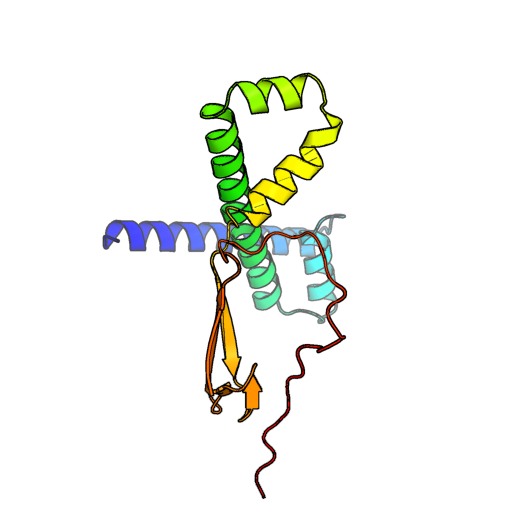 1
ATOM 992 C C . VAL A 1 134 ? -17.453 -4.835 -7.508 1.00 94.06 134 VAL A C 1
ATOM 994 O O . VAL A 1 134 ? -16.263 -4.793 -7.821 1.00 94.06 134 VAL A O 1
ATOM 997 N N . LEU A 1 135 ? -17.962 -4.135 -6.498 1.00 93.50 135 LEU A N 1
ATOM 998 C CA . LEU A 1 135 ? -17.147 -3.386 -5.551 1.00 93.50 135 LEU A CA 1
ATOM 999 C C . LEU A 1 135 ? -17.004 -4.203 -4.263 1.00 93.50 135 LEU A C 1
ATOM 1001 O O . LEU A 1 135 ? -17.975 -4.412 -3.541 1.00 93.50 135 LEU A O 1
ATOM 1005 N N . LEU A 1 136 ? -15.793 -4.678 -3.982 1.00 91.94 136 LEU A N 1
ATOM 1006 C CA . LEU A 1 136 ? -15.466 -5.399 -2.755 1.00 91.94 136 LEU A CA 1
ATOM 1007 C C . LEU A 1 136 ? -15.150 -4.387 -1.659 1.00 91.94 136 LEU A C 1
ATOM 1009 O O . LEU A 1 136 ? -14.140 -3.702 -1.765 1.00 91.94 136 LEU A O 1
ATOM 1013 N N . LEU A 1 137 ? -15.998 -4.285 -0.636 1.00 90.12 137 LEU A N 1
ATOM 1014 C CA . LEU A 1 137 ? -15.798 -3.389 0.506 1.00 90.12 137 LEU A CA 1
ATOM 1015 C C . LEU A 1 137 ? -14.973 -4.097 1.592 1.00 90.12 137 LEU A C 1
ATOM 1017 O O . LEU A 1 137 ? -15.427 -5.092 2.154 1.00 90.12 137 LEU A O 1
ATOM 1021 N N . TRP A 1 138 ? -13.784 -3.576 1.898 1.00 84.19 138 TRP A N 1
ATOM 1022 C CA . TRP A 1 138 ? -12.918 -4.097 2.964 1.00 84.19 138 TRP A CA 1
ATOM 1023 C C . TRP A 1 138 ? -13.386 -3.627 4.340 1.00 84.19 138 TRP A C 1
ATOM 1025 O O . TRP A 1 138 ? -13.463 -4.412 5.283 1.00 84.19 138 TRP A O 1
ATOM 1035 N N . ALA A 1 139 ? -13.773 -2.352 4.432 1.00 66.31 139 ALA A N 1
ATOM 1036 C CA . ALA A 1 139 ? -14.372 -1.790 5.629 1.00 66.31 139 ALA A CA 1
ATOM 1037 C C . ALA A 1 139 ? -15.826 -2.259 5.739 1.00 66.31 139 ALA A C 1
ATOM 1039 O O . ALA A 1 139 ? -16.748 -1.642 5.203 1.00 66.31 139 ALA A O 1
ATOM 1040 N N . ARG A 1 140 ? -16.057 -3.343 6.476 1.00 53.22 140 ARG A N 1
ATOM 1041 C CA . ARG A 1 140 ? -17.359 -3.578 7.094 1.00 53.22 140 ARG A CA 1
ATOM 1042 C C . ARG A 1 140 ? -17.189 -3.264 8.567 1.00 53.22 140 ARG A C 1
ATOM 1044 O O . ARG A 1 140 ? -16.522 -4.014 9.267 1.00 53.22 140 ARG A O 1
ATOM 1051 N N . ARG A 1 141 ? -17.814 -2.186 9.050 1.00 45.88 141 ARG A N 1
ATOM 1052 C CA . ARG A 1 141 ? -18.002 -1.958 10.489 1.00 45.88 141 ARG A CA 1
ATOM 1053 C C . ARG A 1 141 ? -18.792 -3.153 11.031 1.00 45.88 141 ARG A C 1
ATOM 1055 O O . ARG A 1 141 ? -20.017 -3.201 10.942 1.00 45.88 141 ARG A O 1
ATOM 1062 N N . THR A 1 142 ? -18.090 -4.187 11.479 1.00 44.03 142 THR A N 1
ATOM 1063 C CA . THR A 1 142 ? -18.687 -5.414 11.991 1.00 44.03 142 THR A CA 1
ATOM 1064 C C . THR A 1 142 ? -19.321 -5.096 13.335 1.00 44.03 142 THR A C 1
ATOM 1066 O O . THR A 1 142 ? -18.646 -5.090 14.354 1.00 44.03 142 THR A O 1
ATOM 1069 N N . ALA A 1 143 ? -20.638 -4.906 13.356 1.00 41.03 143 ALA A N 1
ATOM 1070 C CA . ALA A 1 143 ? -21.456 -5.186 14.538 1.00 41.03 143 ALA A CA 1
ATOM 1071 C C . ALA A 1 143 ? -21.668 -6.708 14.711 1.00 41.03 143 ALA A C 1
ATOM 1073 O O . ALA A 1 143 ? -22.723 -7.151 15.152 1.00 41.03 143 ALA A O 1
ATOM 1074 N N . ILE A 1 144 ? -20.697 -7.525 14.290 1.00 39.16 144 ILE A N 1
ATOM 1075 C CA . ILE A 1 144 ? -20.728 -8.976 14.457 1.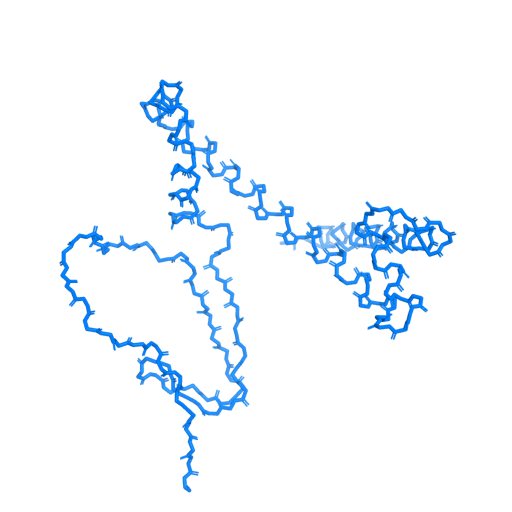00 39.16 144 ILE A CA 1
ATOM 1076 C C . ILE A 1 144 ? -19.730 -9.277 15.573 1.00 39.16 144 ILE A C 1
ATOM 1078 O O . ILE A 1 144 ? -18.527 -9.137 15.335 1.00 39.16 144 ILE A O 1
ATOM 1082 N N . PRO A 1 145 ? -20.190 -9.635 16.784 1.00 30.84 145 PRO A N 1
ATOM 1083 C CA . PRO A 1 145 ? -19.293 -10.068 17.837 1.00 30.84 145 PRO A CA 1
ATOM 1084 C C . PRO A 1 145 ? -18.651 -11.382 17.389 1.00 30.84 145 PRO A C 1
ATOM 1086 O O . PRO A 1 145 ? -19.331 -12.383 17.164 1.00 30.84 145 PRO A O 1
ATOM 1089 N N . LEU A 1 146 ? -17.330 -11.383 17.232 1.00 40.06 146 LEU A N 1
ATOM 1090 C CA . LEU A 1 146 ? -16.568 -12.621 17.150 1.00 40.06 146 LEU A CA 1
ATOM 1091 C C . LEU A 1 146 ? -16.494 -13.202 18.565 1.00 40.06 146 LEU A C 1
ATOM 1093 O O . LEU A 1 146 ? -15.538 -12.923 19.270 1.00 40.06 146 LEU A O 1
ATOM 1097 N N . ILE A 1 147 ? -17.527 -13.946 18.981 1.00 38.03 147 ILE A N 1
ATOM 1098 C CA . ILE A 1 147 ? -17.467 -15.054 19.952 1.00 38.03 147 ILE A CA 1
ATOM 1099 C C . ILE A 1 147 ? -18.777 -15.872 19.872 1.00 38.03 147 ILE A C 1
ATOM 1101 O O . ILE A 1 147 ? -19.879 -15.353 20.031 1.00 38.03 147 ILE A O 1
ATOM 1105 N N . SER A 1 148 ? -18.600 -17.186 19.688 1.00 34.75 148 SER A N 1
ATOM 1106 C CA . SER A 1 148 ? -19.552 -18.309 19.821 1.00 34.75 148 SER A CA 1
ATOM 1107 C C . SER A 1 148 ? -20.553 -18.604 18.684 1.00 34.75 148 SER A C 1
ATOM 1109 O O . SER A 1 148 ? -21.673 -18.109 18.643 1.00 34.75 148 SER A O 1
ATOM 1111 N N . THR A 1 149 ? -20.157 -19.500 17.769 1.00 28.38 149 THR A N 1
ATOM 1112 C CA . THR A 1 149 ? -20.801 -20.808 17.457 1.00 28.38 149 THR A CA 1
ATOM 1113 C C . THR A 1 149 ? -20.164 -21.414 16.192 1.00 28.38 149 THR A C 1
ATOM 1115 O O . THR A 1 149 ? -19.652 -20.667 15.353 1.00 28.38 149 THR A O 1
ATOM 1118 N N . PRO A 1 150 ? -20.126 -22.754 16.035 1.00 33.16 150 PRO A N 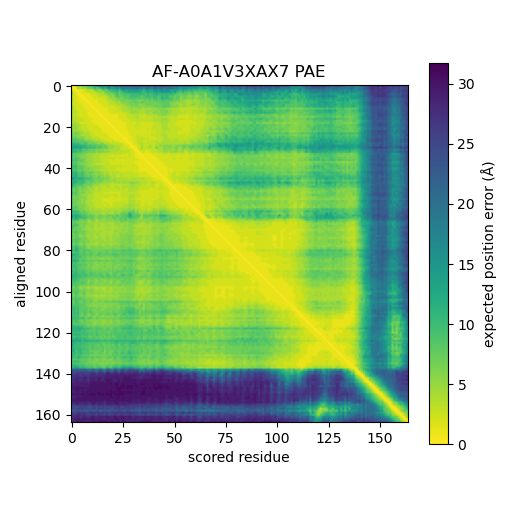1
ATOM 1119 C CA . PRO A 1 150 ? -19.467 -23.382 14.896 1.00 33.16 150 PRO A CA 1
ATOM 1120 C C . PRO A 1 150 ? -20.266 -23.089 13.623 1.00 33.16 150 PRO A C 1
ATOM 1122 O O . PRO A 1 150 ? -21.337 -23.653 13.402 1.00 33.16 150 PRO A O 1
ATOM 1125 N N . ARG A 1 151 ? -19.757 -22.181 12.780 1.00 36.56 151 ARG A N 1
ATOM 1126 C CA . ARG A 1 151 ? -20.305 -21.971 11.437 1.00 36.56 151 ARG A CA 1
ATOM 1127 C C . ARG A 1 151 ? -20.064 -23.243 10.640 1.00 36.56 151 ARG A C 1
ATOM 1129 O O . ARG A 1 151 ? -18.923 -23.632 10.400 1.00 36.56 151 ARG A O 1
ATOM 1136 N N . THR A 1 152 ? -21.154 -23.872 10.219 1.00 38.00 152 THR A N 1
ATOM 1137 C CA . THR A 1 152 ? -21.125 -24.864 9.155 1.00 38.00 152 THR A CA 1
ATOM 1138 C C . THR A 1 152 ? -20.408 -24.264 7.950 1.00 38.00 152 THR A C 1
ATOM 1140 O O . THR A 1 152 ? -20.613 -23.107 7.571 1.00 38.00 152 THR A O 1
ATOM 1143 N N . ASN A 1 153 ? -19.503 -25.067 7.406 1.00 37.22 153 ASN A N 1
ATOM 1144 C CA . ASN A 1 153 ? -18.610 -24.765 6.303 1.00 37.22 153 ASN A CA 1
ATOM 1145 C C . ASN A 1 153 ? -19.408 -24.450 5.021 1.00 37.22 153 ASN A C 1
ATOM 1147 O O . ASN A 1 153 ? -19.562 -25.298 4.149 1.00 37.22 153 ASN A O 1
ATOM 1151 N N . SER A 1 154 ? -19.965 -23.245 4.908 1.00 39.34 154 SER A N 1
ATOM 1152 C CA . SER A 1 154 ? -20.505 -22.714 3.655 1.00 39.34 154 SER A CA 1
ATOM 1153 C C . SER A 1 154 ? -19.431 -21.840 3.028 1.00 39.34 154 SER A C 1
ATOM 1155 O O . SER A 1 154 ? -19.416 -20.617 3.154 1.00 39.34 154 SER A O 1
ATOM 1157 N N . GLY A 1 155 ? -18.466 -22.511 2.397 1.00 40.03 155 GLY A N 1
ATOM 1158 C CA . GLY A 1 155 ? -17.491 -21.862 1.536 1.00 40.03 155 GLY A CA 1
ATOM 1159 C C . GLY A 1 155 ? -18.211 -20.977 0.521 1.00 40.03 155 GLY A C 1
ATOM 1160 O O . GLY A 1 155 ? -19.192 -21.397 -0.099 1.00 40.03 155 GLY A O 1
ATOM 1161 N N . TRP A 1 156 ? -17.730 -19.744 0.374 1.00 41.03 156 TRP A N 1
ATOM 1162 C CA . TRP A 1 156 ? -18.136 -18.837 -0.693 1.00 41.03 156 TRP A CA 1
ATOM 1163 C C . TRP A 1 156 ? -17.882 -19.540 -2.026 1.00 41.03 156 TRP A C 1
ATOM 1165 O O . TRP A 1 156 ? -16.750 -19.620 -2.496 1.00 41.03 156 TRP A O 1
ATOM 1175 N N . THR A 1 157 ? -18.925 -20.132 -2.595 1.00 48.03 157 THR A N 1
ATOM 1176 C CA . THR A 1 157 ? -18.828 -20.896 -3.834 1.00 48.03 157 THR A CA 1
ATOM 1177 C C . THR A 1 157 ? -19.298 -20.003 -4.964 1.00 48.03 157 THR A C 1
ATOM 1179 O O . THR A 1 157 ? -20.486 -19.737 -5.110 1.00 48.03 157 THR A O 1
ATOM 1182 N N . VAL A 1 158 ? -18.346 -19.513 -5.756 1.00 52.97 158 VAL A N 1
ATOM 1183 C CA . VAL A 1 158 ? -18.635 -18.891 -7.049 1.00 52.97 158 VAL A CA 1
ATOM 1184 C C . VAL A 1 158 ? -19.053 -20.016 -7.992 1.00 52.97 158 VAL A C 1
ATOM 1186 O O . VAL A 1 158 ? -18.282 -20.948 -8.226 1.00 52.97 158 VAL A O 1
ATOM 1189 N N . ARG A 1 159 ? -20.286 -19.969 -8.493 1.00 56.62 159 ARG A N 1
ATOM 1190 C CA . ARG A 1 159 ? -20.813 -20.950 -9.450 1.00 56.62 159 ARG A CA 1
ATOM 1191 C C . ARG A 1 159 ? -21.015 -20.254 -10.786 1.00 56.62 159 ARG A C 1
ATOM 1193 O O . ARG A 1 159 ? -21.668 -19.215 -10.832 1.00 56.62 159 ARG A O 1
ATOM 1200 N N . SER A 1 160 ? -20.465 -20.822 -11.860 1.00 51.66 160 SER A N 1
ATOM 1201 C CA . SER A 1 160 ? -20.739 -20.293 -13.195 1.00 51.66 160 SER A CA 1
ATOM 1202 C C . SER A 1 160 ? -22.193 -20.570 -13.560 1.00 51.66 160 SER A C 1
ATOM 1204 O O . SER A 1 160 ? -22.684 -21.692 -13.398 1.00 51.66 160 SER A O 1
ATOM 1206 N N . ALA A 1 161 ? -22.883 -19.547 -14.059 1.00 57.41 161 ALA A N 1
ATOM 1207 C CA . ALA A 1 161 ? -24.204 -19.720 -14.631 1.00 57.41 161 ALA A CA 1
ATOM 1208 C C . ALA A 1 161 ? -24.015 -20.296 -16.040 1.00 57.41 161 ALA A C 1
ATOM 1210 O O . ALA A 1 161 ? -23.936 -19.571 -17.028 1.00 57.41 161 ALA A O 1
ATOM 1211 N N . ARG A 1 162 ? -23.856 -21.619 -16.150 1.00 40.91 162 ARG A N 1
ATOM 1212 C CA . ARG A 1 162 ? -24.010 -22.293 -17.445 1.00 40.91 162 ARG A CA 1
ATOM 1213 C C . ARG A 1 162 ? -25.500 -22.336 -17.771 1.00 40.91 162 ARG A C 1
ATOM 1215 O O . ARG A 1 162 ? -26.216 -23.172 -17.230 1.00 40.91 162 ARG A O 1
ATOM 1222 N N . GLY A 1 163 ? -25.943 -21.405 -18.613 1.00 44.06 163 GLY A N 1
ATOM 1223 C CA . GLY A 1 163 ? -27.236 -21.472 -19.285 1.00 44.06 163 GLY A CA 1
ATOM 1224 C C . GLY A 1 163 ? -27.221 -22.553 -20.366 1.00 44.06 163 GLY A C 1
ATOM 1225 O O . GLY A 1 163 ? -26.277 -22.625 -21.154 1.00 44.06 163 GLY A O 1
ATOM 1226 N N . THR A 1 164 ? -28.241 -23.407 -20.321 1.00 36.72 164 THR A N 1
ATOM 1227 C CA . THR A 1 164 ? -28.749 -24.246 -21.419 1.00 36.72 164 THR A CA 1
ATOM 1228 C C . THR A 1 164 ? -29.226 -23.411 -22.594 1.00 36.72 164 THR A C 1
ATOM 1230 O O . THR A 1 164 ? -29.806 -22.336 -22.313 1.00 36.72 164 THR A O 1
#

pLDDT: mean 83.57, std 18.57, range [28.38, 98.19]

Radius of gyration: 22.66 Å; Cα contacts (8 Å, |Δi|>4): 135; chains: 1; bounding box: 54×48×52 Å

Sequence (164 aa):
MSADELAASMAAIGELSAYITTRLRVAATSPRDDLMGVLAKAYAAGELDAFTAQLILVSLFSAGGESTASLLGTAVSILATDAALQRRLRDQPDLLGVFIEETLRLEPPFRAHYRHVLGDTELAGAALPRNSRVLLLWARRTAIPLISTPRTNSGWTVRSARGT

Organism: Mycobacterium kansasii (NCBI:txid1768)

Mean predicted aligned error: 10.11 Å